Protein AF-A0A969DU16-F1 (afdb_monomer_lite)

Foldseek 3Di:
DLVCLLDVVSLPPDAAEAEADLVQCPVSSVSVVVCVVVVSYHYHHPDDPPPPPPPDPPPRDHPDQALVNLVSLLVSLVVVLVCCVVVVDVDDDDDDHDQVSVVVNVNPDPDSVVVNVVSVD

pLDDT: mean 82.69, std 13.37, range [40.31, 94.69]

Secondary structure (DSSP, 8-state):
-HHHHTSHHHHTT---EEES-GGGGTHHHHHHHHHHHTTSSEEE-PPPPTTS-TT------TT---HHHHHHHHHHHHHHHHHHHTTS-S---PPP--HHHHHHTT---S-HHHHHHHHT-

Structure (mmCIF, N/CA/C/O backbone):
data_AF-A0A969DU16-F1
#
_entry.id   AF-A0A969DU16-F1
#
loop_
_atom_site.group_PDB
_atom_site.id
_atom_site.type_symbol
_atom_site.label_atom_id
_atom_site.label_alt_id
_atom_site.label_comp_id
_atom_site.label_asym_id
_atom_site.label_entity_id
_atom_site.label_seq_id
_atom_site.pdbx_PDB_ins_code
_atom_site.Cartn_x
_atom_site.Cartn_y
_atom_site.Cartn_z
_atom_site.occupancy
_atom_site.B_iso_or_equiv
_atom_site.auth_seq_id
_atom_site.auth_comp_id
_atom_site.auth_asym_id
_atom_site.auth_atom_id
_atom_site.pdbx_PDB_model_num
ATOM 1 N N . MET A 1 1 ? 1.317 11.864 0.165 1.00 74.25 1 MET A N 1
ATOM 2 C CA . MET A 1 1 ? 1.276 11.124 1.444 1.00 74.25 1 MET A CA 1
ATOM 3 C C . MET A 1 1 ? 2.092 11.807 2.539 1.00 74.25 1 MET A C 1
ATOM 5 O O . MET A 1 1 ? 1.483 12.446 3.378 1.00 74.25 1 MET A O 1
ATOM 9 N N . ALA A 1 2 ? 3.430 11.784 2.507 1.00 71.19 2 ALA A N 1
ATOM 10 C CA . ALA A 1 2 ? 4.267 12.326 3.592 1.00 71.19 2 ALA A CA 1
ATOM 11 C C . ALA A 1 2 ? 3.947 13.781 4.002 1.00 71.19 2 ALA A C 1
ATOM 13 O O . ALA A 1 2 ? 3.849 14.082 5.184 1.00 71.19 2 ALA A O 1
ATOM 14 N N . LYS A 1 3 ? 3.688 14.674 3.034 1.00 76.06 3 LYS A N 1
ATOM 15 C CA . LYS A 1 3 ? 3.265 16.057 3.322 1.00 76.06 3 LYS A CA 1
ATOM 16 C C . LYS A 1 3 ? 1.917 16.138 4.055 1.00 76.06 3 LYS A C 1
ATOM 18 O O . LYS A 1 3 ? 1.770 16.975 4.930 1.00 76.06 3 LYS A O 1
ATOM 23 N N . ALA A 1 4 ? 0.959 15.278 3.703 1.00 80.69 4 ALA A N 1
ATOM 24 C CA . ALA A 1 4 ? -0.345 15.229 4.367 1.00 80.69 4 ALA A CA 1
ATOM 25 C C . ALA A 1 4 ? -0.210 14.702 5.802 1.00 80.69 4 ALA A C 1
ATOM 27 O O . ALA A 1 4 ? -0.784 15.274 6.714 1.00 80.69 4 ALA A O 1
ATOM 28 N N . LEU A 1 5 ? 0.631 13.683 6.014 1.00 82.56 5 LEU A N 1
ATOM 29 C CA . LEU A 1 5 ? 0.922 13.146 7.348 1.00 82.56 5 LEU A CA 1
ATOM 30 C C . LEU A 1 5 ? 1.688 14.135 8.241 1.00 82.56 5 LEU A C 1
ATOM 32 O O . LEU A 1 5 ? 1.602 14.061 9.463 1.00 82.56 5 LEU A O 1
ATOM 36 N N . GLY A 1 6 ? 2.387 15.104 7.646 1.00 82.50 6 GLY A N 1
ATOM 37 C CA . GLY A 1 6 ? 2.978 16.222 8.377 1.00 82.50 6 GLY A CA 1
ATOM 38 C C . GLY A 1 6 ? 1.951 17.163 9.021 1.00 82.50 6 GLY A C 1
ATOM 39 O O . GLY A 1 6 ? 2.298 17.841 9.984 1.00 82.50 6 GLY A O 1
ATOM 40 N N . ASP A 1 7 ? 0.703 17.195 8.540 1.00 87.06 7 ASP A N 1
ATOM 41 C CA . ASP A 1 7 ? -0.373 17.992 9.136 1.00 87.06 7 ASP A CA 1
ATOM 42 C C . ASP A 1 7 ? -0.999 17.230 10.321 1.00 87.06 7 ASP A C 1
ATOM 44 O O . ASP A 1 7 ? -1.604 16.175 10.115 1.00 87.06 7 ASP A O 1
ATOM 48 N N . PRO A 1 8 ? -0.896 17.733 11.568 1.00 85.12 8 PRO A N 1
ATOM 49 C CA . PRO A 1 8 ? -1.461 17.060 12.736 1.00 85.12 8 PRO A CA 1
ATOM 50 C C . PRO A 1 8 ? -2.964 16.802 12.626 1.00 85.12 8 PRO A C 1
ATOM 52 O O . PRO A 1 8 ? -3.445 15.820 13.183 1.00 85.12 8 PRO A O 1
ATOM 55 N N . ARG A 1 9 ? -3.707 17.630 11.879 1.00 88.94 9 ARG A N 1
ATOM 56 C CA . ARG A 1 9 ? -5.160 17.469 11.702 1.00 88.94 9 ARG A CA 1
ATOM 57 C C . ARG A 1 9 ? -5.516 16.177 10.974 1.00 88.94 9 ARG A C 1
ATOM 59 O O . ARG A 1 9 ? -6.570 15.616 11.229 1.00 88.94 9 ARG A O 1
ATOM 66 N N . VAL A 1 10 ? -4.630 15.686 10.105 1.00 85.38 10 VAL A N 1
ATOM 67 C CA . VAL A 1 10 ? -4.811 14.407 9.397 1.00 85.38 10 VAL A CA 1
ATOM 68 C C . VAL A 1 10 ? -4.650 13.220 10.347 1.00 85.38 10 VAL A C 1
ATOM 70 O O . VAL A 1 10 ? -5.205 12.162 10.093 1.00 85.38 10 VAL A O 1
ATOM 73 N N . ARG A 1 11 ? -3.905 13.396 11.443 1.00 88.38 11 ARG A N 1
ATOM 74 C CA . ARG A 1 11 ? -3.598 12.350 12.430 1.00 88.38 11 ARG A CA 1
ATOM 75 C C . ARG A 1 11 ? -4.483 12.435 13.678 1.00 88.38 11 ARG A C 1
ATOM 77 O O . ARG A 1 11 ? -4.364 11.608 14.575 1.00 88.38 11 ARG A O 1
ATOM 84 N N . GLN A 1 12 ? -5.353 13.439 13.770 1.00 88.06 12 GLN A N 1
ATOM 85 C CA . GLN A 1 12 ? -6.252 13.604 14.908 1.00 88.06 12 GLN A CA 1
ATOM 86 C C . GLN A 1 12 ? -7.403 12.601 14.834 1.00 88.06 12 GLN A C 1
ATOM 88 O O . GLN A 1 12 ? -8.166 12.593 13.875 1.00 88.06 12 GLN A O 1
ATOM 93 N N . GLY A 1 13 ? -7.542 11.780 15.877 1.00 87.75 13 GLY A N 1
ATOM 94 C CA . GLY A 1 13 ? -8.671 10.859 16.025 1.00 87.75 13 GLY A CA 1
ATOM 95 C C . GLY A 1 13 ? -8.645 9.649 15.089 1.00 87.75 13 GLY A C 1
ATOM 96 O O . GLY A 1 13 ? -9.650 8.954 14.998 1.00 87.75 13 GLY A O 1
ATOM 97 N N . VAL A 1 14 ? -7.525 9.386 14.411 1.00 91.06 14 VAL A N 1
ATOM 98 C CA . VAL A 1 14 ? -7.361 8.241 13.506 1.00 91.06 14 VAL A CA 1
ATOM 99 C C . VAL A 1 14 ? -6.041 7.529 13.771 1.00 91.06 14 VAL A C 1
ATOM 101 O O . VAL A 1 14 ? -5.038 8.165 14.097 1.00 91.06 14 VAL A O 1
ATOM 104 N N . GLN A 1 15 ? -6.027 6.208 13.604 1.00 91.88 15 GLN A N 1
ATOM 105 C CA . GLN A 1 15 ? -4.788 5.435 13.566 1.00 91.88 15 GLN A CA 1
ATOM 106 C C . GLN A 1 15 ? -4.348 5.261 12.117 1.00 91.88 15 GLN A C 1
ATOM 108 O O . GLN A 1 15 ? -5.117 4.806 11.275 1.00 91.88 15 GLN A O 1
ATOM 113 N N . ILE A 1 16 ? -3.110 5.649 11.817 1.00 92.56 16 ILE A N 1
ATOM 114 C CA . ILE A 1 16 ? -2.582 5.610 10.454 1.00 92.56 16 ILE A CA 1
ATOM 115 C C . ILE A 1 16 ? -1.461 4.587 10.372 1.00 92.56 16 ILE A C 1
ATOM 117 O O . ILE A 1 16 ? -0.418 4.737 11.010 1.00 92.56 16 ILE A O 1
ATOM 121 N N . THR A 1 17 ? -1.661 3.596 9.507 1.00 93.44 17 THR A N 1
ATOM 122 C CA . THR A 1 17 ? -0.622 2.657 9.087 1.00 93.44 17 THR A CA 1
ATOM 123 C C . THR A 1 17 ? -0.194 2.986 7.664 1.00 93.44 17 THR A C 1
ATOM 125 O O . THR A 1 17 ? -1.004 3.002 6.739 1.00 93.44 17 THR A O 1
ATOM 128 N N . VAL A 1 18 ? 1.093 3.258 7.476 1.00 91.62 18 VAL A N 1
ATOM 129 C CA . VAL A 1 18 ? 1.716 3.407 6.163 1.00 91.62 18 VAL A CA 1
ATOM 130 C C . VAL A 1 18 ? 2.244 2.044 5.743 1.00 91.62 18 VAL A C 1
ATOM 132 O O . VAL A 1 18 ? 3.177 1.531 6.355 1.00 91.62 18 VAL A O 1
ATOM 135 N N . ILE A 1 19 ? 1.665 1.467 4.690 1.00 91.38 19 ILE A N 1
ATOM 136 C CA . ILE A 1 19 ? 2.172 0.230 4.093 1.00 91.38 19 ILE A CA 1
ATOM 137 C C . ILE A 1 19 ? 3.117 0.584 2.951 1.00 91.38 19 ILE A C 1
ATOM 139 O O . ILE A 1 19 ? 2.706 1.164 1.944 1.00 91.38 19 ILE A O 1
ATOM 143 N N . GLY A 1 20 ? 4.392 0.257 3.119 1.00 88.25 20 GLY A N 1
ATOM 144 C CA . GLY A 1 20 ? 5.426 0.526 2.134 1.00 88.25 20 GLY A CA 1
ATOM 145 C C . GLY A 1 20 ? 6.782 0.780 2.763 1.00 88.25 20 GLY A C 1
ATOM 146 O O . GLY A 1 20 ? 7.018 0.469 3.922 1.00 88.25 20 GLY A O 1
ATOM 147 N N . GLU A 1 21 ? 7.678 1.368 1.980 1.00 81.19 21 GLU A N 1
ATOM 148 C CA . GLU A 1 21 ? 9.084 1.493 2.343 1.00 81.19 21 GLU A CA 1
ATOM 149 C C . GLU A 1 21 ? 9.474 2.973 2.542 1.00 81.19 21 GLU A C 1
ATOM 151 O O . GLU A 1 21 ? 9.443 3.780 1.607 1.00 81.19 21 GLU A O 1
ATOM 156 N N . ALA A 1 22 ? 9.836 3.355 3.774 1.00 71.25 22 ALA A N 1
ATOM 157 C CA . ALA A 1 22 ? 10.101 4.756 4.132 1.00 71.25 22 ALA A CA 1
ATOM 158 C C . ALA A 1 22 ? 11.332 5.344 3.424 1.00 71.25 22 ALA A C 1
ATOM 160 O O . ALA A 1 22 ? 11.361 6.545 3.136 1.00 71.25 22 ALA A O 1
ATOM 161 N N . SER A 1 23 ? 12.316 4.502 3.089 1.00 68.31 23 SER A N 1
ATOM 162 C CA . SER A 1 23 ? 13.523 4.909 2.359 1.00 68.31 23 SER A CA 1
ATOM 163 C C . SER A 1 23 ? 13.215 5.490 0.967 1.00 68.31 23 SER A C 1
ATOM 165 O O . SER A 1 23 ? 13.993 6.286 0.441 1.00 68.31 23 SER A O 1
ATOM 167 N N . LEU A 1 24 ? 12.030 5.211 0.406 1.00 68.06 24 LEU A N 1
ATOM 168 C CA . LEU A 1 24 ? 11.629 5.676 -0.931 1.00 68.06 24 LEU A CA 1
ATOM 169 C C . LEU A 1 24 ? 11.130 7.109 -0.971 1.00 68.06 24 LEU A C 1
ATOM 171 O O . LEU A 1 24 ? 10.980 7.701 -2.040 1.00 68.06 24 LEU A O 1
ATOM 175 N N . LEU A 1 25 ? 10.848 7.672 0.197 1.00 66.19 25 LEU A N 1
ATOM 176 C CA . LEU A 1 25 ? 10.200 8.969 0.317 1.00 66.19 25 LEU A CA 1
ATOM 177 C C 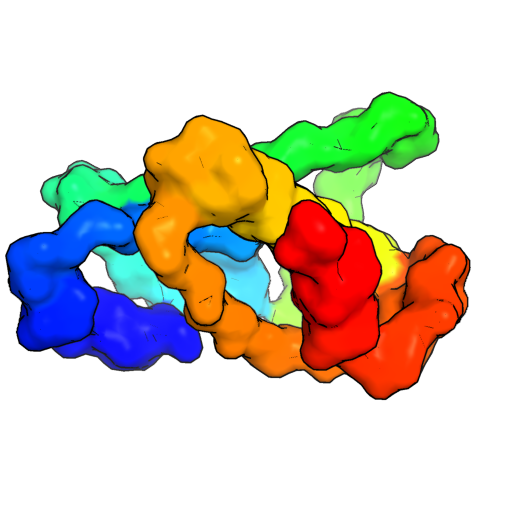. LEU A 1 25 ? 11.223 10.109 0.437 1.00 66.19 25 LEU A C 1
ATOM 179 O O . LEU A 1 25 ? 10.841 11.269 0.608 1.00 66.19 25 LEU A O 1
ATOM 183 N N . GLY A 1 26 ? 12.521 9.805 0.308 1.00 70.06 26 GLY A N 1
ATOM 184 C CA . GLY A 1 26 ? 13.610 10.783 0.333 1.00 70.06 26 GLY A CA 1
ATOM 185 C C . GLY A 1 26 ? 13.545 11.669 1.580 1.00 70.06 26 GLY A C 1
ATOM 186 O O . GLY A 1 26 ? 13.375 11.177 2.693 1.00 70.06 26 GLY A O 1
ATOM 187 N N . LYS A 1 27 ? 13.597 12.999 1.402 1.00 66.38 27 LYS A N 1
ATOM 188 C CA . LYS A 1 27 ? 13.433 13.976 2.504 1.00 66.38 27 LYS A CA 1
ATOM 189 C C . LYS A 1 27 ? 12.118 13.800 3.272 1.00 66.38 27 LYS A C 1
ATOM 191 O O . LYS A 1 27 ? 12.069 14.058 4.468 1.00 66.38 27 LYS A O 1
ATOM 196 N N . ALA A 1 28 ? 11.065 13.352 2.596 1.00 70.75 28 ALA A N 1
ATOM 197 C CA . ALA A 1 28 ? 9.768 13.108 3.210 1.00 70.75 28 ALA A CA 1
ATOM 198 C C . ALA A 1 28 ? 9.747 11.803 4.034 1.00 70.75 28 ALA A C 1
ATOM 200 O O . ALA A 1 28 ? 8.916 11.659 4.928 1.00 70.75 28 ALA A O 1
ATOM 201 N N . GLY A 1 29 ? 10.688 10.887 3.775 1.00 76.25 29 GLY A N 1
ATOM 202 C CA . GLY A 1 29 ? 10.910 9.676 4.565 1.00 76.25 29 GLY A CA 1
ATOM 203 C C . GLY A 1 29 ? 11.411 9.989 5.972 1.00 76.25 29 GLY A C 1
ATOM 204 O O . GLY A 1 29 ? 10.882 9.444 6.931 1.00 76.25 29 GLY A O 1
ATOM 205 N N . ALA A 1 30 ? 12.337 10.941 6.123 1.00 79.12 30 ALA A N 1
ATOM 206 C CA . ALA A 1 30 ? 12.829 11.357 7.440 1.00 79.12 30 ALA A CA 1
ATOM 207 C C . ALA A 1 30 ? 11.706 11.907 8.338 1.00 79.12 30 ALA A C 1
ATOM 209 O O . ALA A 1 30 ? 11.626 11.568 9.516 1.00 79.12 30 ALA A O 1
ATOM 210 N N . SER A 1 31 ? 10.798 12.711 7.775 1.00 81.75 31 SER A N 1
ATOM 211 C CA . SER A 1 31 ? 9.625 13.194 8.510 1.00 81.75 31 SER A CA 1
ATOM 212 C C . SER A 1 31 ? 8.691 12.058 8.921 1.00 81.75 31 SER A C 1
ATOM 214 O O . SER A 1 31 ? 8.140 12.112 10.010 1.00 81.75 31 SER A O 1
ATOM 216 N N . LEU A 1 32 ? 8.521 11.030 8.085 1.00 82.88 32 LEU A N 1
ATOM 217 C CA . LEU A 1 32 ? 7.704 9.867 8.436 1.00 82.88 32 LEU A CA 1
ATOM 218 C C . LEU A 1 32 ? 8.343 9.015 9.523 1.00 82.88 32 LEU A C 1
ATOM 220 O O . LEU A 1 32 ? 7.645 8.632 10.451 1.00 82.88 32 LEU A O 1
ATOM 224 N N . LEU A 1 33 ? 9.651 8.773 9.446 1.00 85.44 33 LEU A N 1
ATOM 225 C CA . LEU A 1 33 ? 10.378 8.058 10.493 1.00 85.44 33 LEU A CA 1
ATOM 226 C C . LEU A 1 33 ? 10.257 8.786 11.835 1.00 85.44 33 LEU A C 1
ATOM 228 O O . LEU A 1 33 ? 9.928 8.156 12.827 1.00 85.44 33 LEU A O 1
ATOM 232 N N . ALA A 1 34 ? 10.357 10.118 11.851 1.00 87.38 34 ALA A N 1
ATOM 233 C CA . ALA A 1 34 ? 10.133 10.892 13.071 1.00 87.38 34 ALA A CA 1
ATOM 234 C C . ALA A 1 34 ? 8.704 10.753 13.638 1.00 87.38 34 ALA A C 1
ATOM 236 O O . ALA A 1 34 ? 8.521 10.841 14.849 1.00 87.38 34 ALA A O 1
ATOM 237 N N . LEU A 1 35 ? 7.686 10.555 12.790 1.00 88.50 35 LEU A N 1
ATOM 238 C CA . LEU A 1 35 ? 6.315 10.275 13.242 1.00 88.50 35 LEU A CA 1
ATOM 239 C C . LEU A 1 35 ? 6.176 8.840 13.773 1.00 88.50 35 LEU A C 1
ATOM 241 O O . LEU A 1 35 ? 5.454 8.626 14.744 1.00 88.50 35 LEU A O 1
ATOM 245 N N . VAL A 1 36 ? 6.875 7.875 13.167 1.00 88.69 36 VAL A N 1
ATOM 24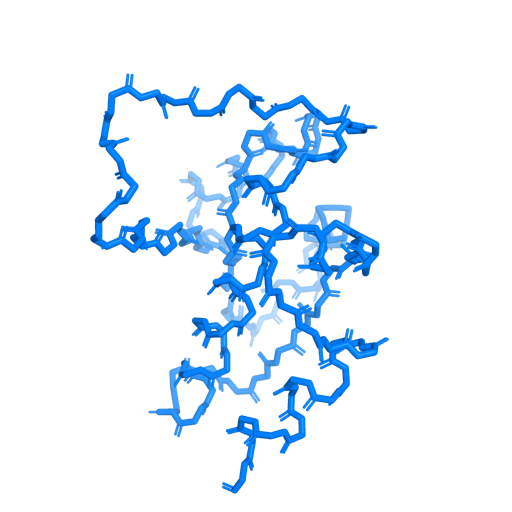6 C CA . VAL A 1 36 ? 6.955 6.489 13.658 1.00 88.69 36 VAL A CA 1
ATOM 247 C C . VAL A 1 36 ? 7.643 6.445 15.024 1.00 88.69 36 VAL A C 1
ATOM 249 O O . VAL A 1 36 ? 7.116 5.830 15.946 1.00 88.69 36 VAL A O 1
ATOM 252 N N . ASP A 1 37 ? 8.759 7.158 15.191 1.00 89.00 37 ASP A N 1
ATOM 253 C CA . ASP A 1 37 ? 9.508 7.239 16.453 1.00 89.00 37 ASP A CA 1
ATOM 254 C C . ASP A 1 37 ? 8.652 7.812 17.594 1.00 89.00 37 ASP A C 1
ATOM 256 O O . ASP A 1 37 ? 8.774 7.406 18.749 1.00 89.00 37 ASP A O 1
ATOM 260 N N . ARG A 1 38 ? 7.745 8.740 17.267 1.00 89.19 38 ARG A N 1
ATOM 261 C CA . ARG A 1 38 ? 6.769 9.318 18.206 1.00 89.19 38 ARG A CA 1
ATOM 262 C C . ARG A 1 38 ? 5.512 8.467 18.389 1.00 89.19 38 ARG A C 1
ATOM 264 O O . ARG A 1 38 ? 4.622 8.882 19.126 1.00 89.19 38 ARG A O 1
ATOM 271 N N . GLN A 1 39 ? 5.423 7.318 17.719 1.00 87.38 39 GLN A N 1
ATOM 272 C CA . GLN A 1 39 ? 4.251 6.437 17.702 1.00 87.38 39 GLN A CA 1
ATOM 273 C C . GLN A 1 39 ? 2.969 7.133 17.216 1.00 87.38 39 GLN A C 1
ATOM 275 O O . GLN A 1 39 ? 1.859 6.754 17.580 1.00 87.38 39 GLN A O 1
ATOM 280 N N . GLU A 1 40 ? 3.109 8.160 16.377 1.00 88.44 40 GLU A N 1
ATOM 281 C CA . GLU A 1 40 ? 1.974 8.885 15.799 1.00 88.44 40 GLU A CA 1
ATOM 282 C C . GLU A 1 40 ? 1.438 8.196 14.534 1.00 88.44 40 GLU A C 1
ATOM 284 O O . GLU A 1 40 ? 0.304 8.449 14.131 1.00 88.44 40 GLU A O 1
ATOM 289 N N . ILE A 1 41 ? 2.255 7.347 13.901 1.00 90.75 41 ILE A N 1
ATOM 290 C CA . ILE A 1 41 ? 1.885 6.463 12.789 1.00 90.75 41 ILE A CA 1
ATOM 291 C C . ILE A 1 41 ? 2.620 5.122 12.925 1.00 90.75 41 ILE A C 1
ATOM 293 O O . ILE A 1 41 ? 3.676 5.046 13.554 1.00 90.75 41 ILE A O 1
ATOM 297 N N . THR A 1 42 ? 2.119 4.085 12.261 1.00 91.25 42 THR A N 1
ATOM 298 C CA . THR A 1 42 ? 2.809 2.795 12.108 1.00 91.25 42 THR A CA 1
ATOM 299 C C . THR A 1 42 ? 3.352 2.660 10.687 1.00 91.25 42 THR A C 1
ATOM 301 O O . THR A 1 42 ? 2.689 3.055 9.732 1.00 91.25 42 THR A O 1
ATOM 304 N N . LEU A 1 43 ? 4.553 2.102 10.525 1.00 88.12 43 LEU A N 1
ATOM 305 C CA . LEU A 1 43 ? 5.104 1.728 9.221 1.00 88.12 43 LEU A CA 1
ATOM 306 C C . LEU A 1 43 ? 5.127 0.203 9.109 1.00 88.12 43 LEU A C 1
ATOM 308 O O . LEU A 1 43 ? 5.693 -0.469 9.968 1.00 88.12 43 LEU A O 1
ATOM 312 N N . GLN A 1 44 ? 4.537 -0.328 8.044 1.00 88.12 44 GLN A N 1
ATOM 313 C CA . GLN A 1 44 ? 4.499 -1.756 7.757 1.00 88.12 44 GLN A CA 1
ATOM 314 C C . GLN A 1 44 ? 5.098 -2.013 6.374 1.00 88.12 44 GLN A C 1
ATOM 316 O O . GLN A 1 44 ? 4.541 -1.599 5.361 1.00 88.12 44 GLN A O 1
ATOM 321 N N . SER A 1 45 ? 6.203 -2.752 6.320 1.00 78.56 45 SER A N 1
ATOM 322 C CA . SER A 1 45 ? 6.740 -3.296 5.070 1.00 78.56 45 SER A CA 1
ATOM 323 C C . SER A 1 45 ? 6.288 -4.755 4.958 1.00 78.56 45 SER A C 1
ATOM 325 O O . SER A 1 45 ? 6.773 -5.587 5.727 1.00 78.56 45 SER A O 1
ATOM 327 N N . PRO A 1 46 ? 5.349 -5.102 4.057 1.00 68.62 46 PRO A N 1
ATOM 328 C CA . PRO A 1 46 ? 4.938 -6.485 3.854 1.00 68.62 46 PRO A CA 1
ATOM 329 C C . PRO A 1 46 ? 6.143 -7.363 3.506 1.00 68.62 46 PRO A C 1
ATOM 331 O O . PRO A 1 46 ? 7.061 -6.893 2.821 1.00 68.62 46 PRO A O 1
ATOM 334 N N . PRO A 1 47 ? 6.153 -8.628 3.959 1.00 58.97 47 PRO A N 1
ATOM 335 C CA . PRO A 1 47 ? 7.228 -9.548 3.631 1.00 58.97 47 PRO A CA 1
ATOM 336 C C . PRO A 1 47 ? 7.351 -9.677 2.111 1.00 58.97 47 PRO A C 1
ATOM 338 O O . PRO A 1 47 ? 6.354 -9.799 1.398 1.00 58.97 47 PRO A O 1
ATOM 341 N N . ARG A 1 48 ? 8.591 -9.645 1.612 1.00 62.69 48 ARG A N 1
ATOM 342 C CA . ARG A 1 48 ? 8.879 -9.976 0.212 1.00 62.69 48 ARG A CA 1
ATOM 343 C C . ARG A 1 48 ? 8.428 -11.418 -0.017 1.00 62.69 48 ARG A C 1
ATOM 345 O O . ARG A 1 48 ? 8.765 -12.293 0.781 1.00 62.69 48 ARG A O 1
ATOM 352 N N . SER A 1 49 ? 7.643 -11.659 -1.061 1.00 51.41 49 SER A N 1
ATOM 353 C CA . SER A 1 49 ? 7.098 -12.982 -1.364 1.00 51.41 49 SER A CA 1
ATOM 354 C C . SER A 1 49 ? 8.219 -14.026 -1.467 1.00 51.41 49 SER A C 1
ATOM 356 O O . SER A 1 49 ? 9.278 -13.762 -2.046 1.00 51.41 49 SER A O 1
ATOM 358 N N . ALA A 1 50 ? 7.992 -15.217 -0.903 1.00 42.06 50 ALA A N 1
ATOM 359 C CA . ALA A 1 50 ? 8.947 -16.323 -0.937 1.00 42.06 50 ALA A CA 1
ATOM 360 C C . ALA A 1 50 ? 9.318 -16.667 -2.393 1.00 42.06 50 ALA A C 1
ATOM 362 O O . ALA A 1 50 ? 8.450 -16.988 -3.199 1.00 42.06 50 ALA A O 1
ATOM 363 N N . GLY A 1 51 ? 10.606 -16.555 -2.731 1.00 48.53 51 GLY A N 1
ATOM 364 C CA . GLY A 1 51 ? 11.126 -16.709 -4.098 1.00 48.53 51 GLY A CA 1
ATOM 365 C C . GLY A 1 51 ? 11.911 -15.492 -4.596 1.00 48.53 51 GLY A C 1
ATOM 366 O O . GLY A 1 51 ? 12.767 -15.629 -5.467 1.00 48.53 51 GLY A O 1
ATOM 367 N N . GLN A 1 52 ? 11.712 -14.318 -3.991 1.00 53.62 52 GLN A N 1
ATOM 368 C CA . GLN A 1 52 ? 12.638 -13.197 -4.139 1.00 53.62 52 GLN A CA 1
ATOM 369 C C . GLN A 1 52 ? 13.796 -13.411 -3.164 1.00 53.62 52 GLN A C 1
ATOM 371 O O . GLN A 1 52 ? 13.616 -13.300 -1.952 1.00 53.62 52 GLN A O 1
ATOM 376 N N . ALA A 1 53 ? 14.969 -13.785 -3.681 1.00 41.81 53 ALA A N 1
ATOM 377 C CA . ALA A 1 53 ? 16.150 -14.015 -2.859 1.00 41.81 53 ALA A CA 1
ATOM 378 C C . ALA A 1 53 ? 16.358 -12.841 -1.890 1.00 41.81 53 ALA A C 1
ATOM 380 O O . ALA A 1 53 ? 16.456 -11.684 -2.300 1.00 41.81 53 ALA A O 1
ATOM 381 N N . ALA A 1 54 ? 16.479 -13.150 -0.598 1.00 42.75 54 ALA A N 1
ATOM 382 C CA . ALA A 1 54 ? 16.799 -12.200 0.467 1.00 42.75 54 ALA A CA 1
ATOM 383 C C . ALA A 1 54 ? 18.213 -11.574 0.334 1.00 42.75 54 ALA A C 1
ATOM 385 O O . ALA A 1 54 ? 18.707 -10.970 1.279 1.00 42.75 54 ALA A O 1
ATOM 386 N N . GLY A 1 55 ? 18.876 -11.738 -0.818 1.00 40.31 55 GLY A N 1
ATOM 387 C CA . GLY A 1 55 ? 20.280 -11.396 -1.050 1.00 40.31 55 GLY A CA 1
ATOM 388 C C . GLY A 1 55 ? 20.522 -10.065 -1.757 1.00 40.31 55 GLY A C 1
ATOM 389 O O . GLY A 1 55 ? 21.587 -9.488 -1.582 1.00 40.31 55 GLY A O 1
ATOM 390 N N . GLU A 1 56 ? 19.547 -9.523 -2.488 1.00 44.88 56 GLU A N 1
ATOM 391 C CA . GLU A 1 56 ? 19.639 -8.155 -2.994 1.00 44.88 56 GLU A CA 1
ATOM 392 C C . GLU A 1 56 ? 18.580 -7.317 -2.291 1.00 44.88 56 GLU A C 1
ATOM 394 O O . GLU A 1 56 ? 17.370 -7.415 -2.529 1.00 44.88 56 GLU A O 1
ATOM 399 N N . ALA A 1 57 ? 19.026 -6.456 -1.380 1.00 52.91 57 ALA A N 1
ATOM 400 C CA . ALA A 1 57 ? 18.296 -5.232 -1.126 1.00 52.91 57 ALA A CA 1
ATOM 401 C C . ALA A 1 57 ? 18.207 -4.523 -2.479 1.00 52.91 57 ALA A C 1
ATOM 403 O O . ALA A 1 57 ? 19.156 -3.861 -2.884 1.00 52.91 57 ALA A O 1
ATOM 404 N N . ALA A 1 58 ? 17.118 -4.765 -3.220 1.00 59.91 58 ALA A N 1
ATOM 405 C CA . ALA A 1 58 ? 16.880 -4.109 -4.489 1.00 59.91 58 ALA A CA 1
ATOM 406 C C . ALA A 1 58 ? 17.110 -2.626 -4.244 1.00 59.91 58 ALA A C 1
ATOM 408 O O . ALA A 1 58 ? 16.471 -2.047 -3.366 1.00 59.91 58 ALA A O 1
ATOM 409 N N . VAL A 1 59 ? 18.104 -2.055 -4.917 1.00 65.88 59 VAL A N 1
ATOM 410 C CA . VAL A 1 59 ? 18.447 -0.655 -4.716 1.00 65.88 59 VAL A CA 1
ATOM 411 C C . VAL A 1 59 ? 17.273 0.130 -5.265 1.00 65.88 59 VAL A C 1
ATOM 413 O O . VAL A 1 59 ? 17.065 0.195 -6.477 1.00 65.88 59 VAL A O 1
ATOM 416 N N . ILE A 1 60 ? 16.451 0.661 -4.368 1.00 74.62 60 ILE A N 1
ATOM 417 C CA . ILE A 1 60 ? 15.313 1.460 -4.773 1.00 74.62 60 ILE A CA 1
ATOM 418 C C . ILE A 1 60 ? 15.756 2.915 -4.805 1.00 74.62 60 ILE A C 1
ATOM 420 O O . ILE A 1 60 ? 16.015 3.532 -3.773 1.00 74.62 60 ILE A O 1
ATOM 424 N N . CYS A 1 61 ? 15.825 3.461 -6.012 1.00 78.31 61 CYS A N 1
ATOM 425 C CA . CYS A 1 61 ? 16.164 4.854 -6.245 1.00 78.31 61 CYS A CA 1
ATOM 426 C C . CYS A 1 61 ? 14.878 5.661 -6.468 1.00 78.31 61 CYS A C 1
ATOM 428 O O . CYS A 1 61 ? 14.141 5.380 -7.419 1.00 78.31 61 CYS A O 1
ATOM 430 N N . PRO A 1 62 ? 14.585 6.678 -5.636 1.00 78.31 62 PRO A N 1
ATOM 431 C CA . PRO A 1 62 ? 13.455 7.568 -5.870 1.00 78.31 62 PRO A CA 1
ATOM 432 C C . PRO A 1 62 ? 13.481 8.157 -7.286 1.00 78.31 62 PRO A C 1
ATOM 434 O O . PRO A 1 62 ? 14.513 8.636 -7.751 1.00 78.31 62 PRO A O 1
ATOM 437 N N . GLY A 1 63 ? 12.337 8.120 -7.973 1.00 82.88 63 GLY A N 1
ATOM 438 C CA . GLY A 1 63 ? 12.209 8.595 -9.356 1.00 82.88 63 GLY A CA 1
ATOM 439 C C . GLY A 1 63 ? 12.668 7.605 -10.433 1.00 82.88 63 GLY A C 1
ATOM 440 O O . GLY A 1 63 ? 12.515 7.908 -11.613 1.00 82.88 63 GLY A O 1
ATOM 441 N N . VAL A 1 64 ? 13.170 6.424 -10.057 1.00 86.69 64 VAL A N 1
ATOM 442 C CA . VAL A 1 64 ? 13.608 5.378 -10.993 1.00 86.69 64 VAL A CA 1
ATOM 443 C C . VAL A 1 64 ? 12.772 4.116 -10.766 1.00 86.69 64 VAL A C 1
ATOM 445 O O . VAL A 1 64 ? 13.145 3.261 -9.960 1.00 86.69 64 VAL A O 1
ATOM 448 N N . PRO A 1 65 ? 11.606 3.992 -11.420 1.00 86.56 65 PRO A N 1
ATOM 449 C CA . PRO A 1 65 ? 10.773 2.817 -11.249 1.00 86.56 65 PRO A CA 1
ATOM 450 C C . PRO A 1 65 ? 11.369 1.617 -12.001 1.00 86.56 65 PRO A C 1
ATOM 452 O O . PRO A 1 65 ? 11.771 1.719 -13.158 1.00 86.56 65 PRO A O 1
ATOM 455 N N . THR A 1 66 ? 11.406 0.467 -11.335 1.00 88.94 66 THR A N 1
ATOM 456 C CA . THR A 1 66 ? 11.889 -0.823 -11.859 1.00 88.94 66 THR A CA 1
ATOM 457 C C . THR A 1 66 ? 10.839 -1.915 -11.654 1.00 88.94 66 THR A C 1
ATOM 459 O O . THR A 1 66 ? 10.018 -1.777 -10.738 1.00 88.94 66 THR A O 1
ATOM 462 N N . PRO A 1 67 ? 10.869 -3.030 -12.409 1.00 89.38 67 PRO A N 1
ATOM 463 C CA . PRO A 1 67 ? 9.934 -4.142 -12.205 1.00 89.38 67 PRO A CA 1
ATOM 464 C C . PRO A 1 67 ? 9.868 -4.605 -10.742 1.00 89.38 67 PRO A C 1
ATOM 466 O O . PRO A 1 67 ? 8.788 -4.842 -10.210 1.00 89.38 67 PRO A O 1
ATOM 46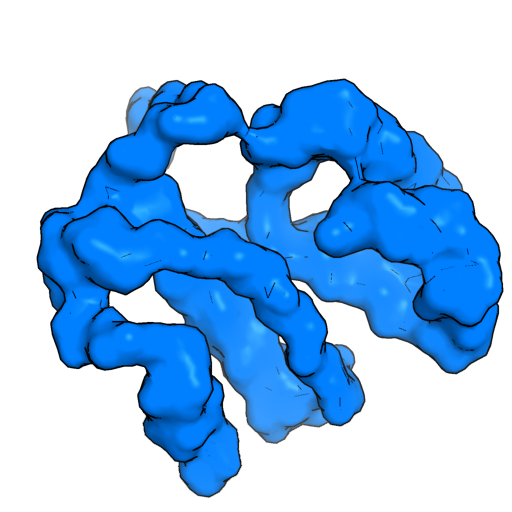9 N N . THR A 1 68 ? 10.999 -4.604 -10.030 1.00 86.62 68 THR A N 1
ATOM 470 C CA . THR A 1 68 ? 11.038 -4.904 -8.593 1.00 86.62 68 THR A CA 1
ATOM 471 C C . THR A 1 68 ? 10.212 -3.918 -7.767 1.00 86.62 68 THR A C 1
ATOM 473 O O . THR A 1 68 ? 9.415 -4.334 -6.930 1.00 86.62 68 THR A O 1
ATOM 476 N N . THR A 1 69 ? 10.338 -2.609 -8.011 1.00 86.38 69 THR A N 1
ATOM 477 C CA . THR A 1 69 ? 9.504 -1.597 -7.329 1.00 86.38 69 THR A CA 1
ATOM 478 C C . THR A 1 69 ? 8.030 -1.690 -7.717 1.00 86.38 69 THR A C 1
ATOM 480 O O . THR A 1 69 ? 7.164 -1.464 -6.873 1.00 86.38 69 THR A O 1
ATOM 483 N N . GLY A 1 70 ? 7.740 -2.081 -8.964 1.00 90.06 70 GLY A N 1
ATOM 484 C CA . GLY A 1 70 ? 6.386 -2.375 -9.426 1.00 90.06 70 GLY A CA 1
ATOM 485 C C . GLY A 1 70 ? 5.770 -3.499 -8.611 1.00 90.06 70 GLY A C 1
ATOM 486 O O . GLY A 1 70 ? 4.732 -3.295 -7.985 1.00 90.06 70 GLY A O 1
ATOM 487 N N . HIS A 1 71 ? 6.470 -4.632 -8.528 1.00 89.81 71 HIS A N 1
ATOM 488 C CA . HIS A 1 71 ? 6.059 -5.774 -7.721 1.00 89.81 71 HIS A CA 1
ATOM 489 C C . HIS A 1 71 ? 5.841 -5.395 -6.250 1.00 89.81 71 HIS A C 1
ATOM 491 O O . HIS A 1 71 ? 4.793 -5.704 -5.691 1.00 89.81 71 HIS A O 1
ATOM 497 N N . LEU A 1 72 ? 6.784 -4.671 -5.636 1.00 88.12 72 LEU A N 1
ATOM 498 C CA . LEU A 1 72 ? 6.658 -4.232 -4.243 1.00 88.12 72 LEU A CA 1
ATOM 499 C C . LEU A 1 72 ? 5.412 -3.366 -4.026 1.00 88.12 72 LEU A C 1
ATOM 501 O O . LEU A 1 72 ? 4.633 -3.636 -3.116 1.00 88.12 72 LEU A O 1
ATOM 505 N N . SER A 1 73 ? 5.187 -2.367 -4.884 1.00 89.69 73 SER A N 1
ATOM 506 C CA . SER A 1 73 ? 4.013 -1.493 -4.772 1.00 89.69 73 SER A CA 1
ATOM 507 C C . SER A 1 73 ? 2.685 -2.230 -4.966 1.00 89.69 73 SER A C 1
ATOM 509 O O . SER A 1 73 ? 1.701 -1.885 -4.312 1.00 89.69 73 SER A O 1
ATOM 511 N N . PHE A 1 74 ? 2.661 -3.269 -5.806 1.00 91.62 74 PHE A N 1
ATOM 512 C CA . PHE A 1 74 ? 1.504 -4.149 -5.944 1.00 91.62 74 PHE A CA 1
ATOM 513 C C . PHE A 1 74 ? 1.261 -4.952 -4.657 1.00 91.62 74 PHE A C 1
ATOM 515 O O . PHE A 1 74 ? 0.149 -4.949 -4.132 1.00 91.62 74 PHE A O 1
ATOM 522 N N . CYS A 1 75 ? 2.306 -5.557 -4.082 1.00 90.25 75 CYS A N 1
ATOM 523 C CA . CYS A 1 75 ? 2.209 -6.289 -2.815 1.00 90.25 75 CYS A CA 1
ATOM 524 C C . CYS A 1 75 ? 1.755 -5.398 -1.647 1.00 90.25 75 CYS A C 1
ATOM 526 O O . CYS A 1 75 ? 1.011 -5.851 -0.779 1.00 90.25 75 CYS A O 1
ATOM 528 N N . TRP A 1 76 ? 2.158 -4.125 -1.620 1.00 91.94 76 TRP A N 1
ATOM 529 C CA . TRP A 1 76 ? 1.682 -3.169 -0.614 1.00 91.94 76 TRP A CA 1
ATOM 530 C C . TRP A 1 76 ? 0.186 -2.897 -0.731 1.00 91.94 76 TRP A C 1
ATOM 532 O O . TRP A 1 76 ? -0.504 -2.869 0.287 1.00 91.94 76 TRP A O 1
ATOM 542 N N . LEU A 1 77 ? -0.322 -2.744 -1.956 1.00 93.12 77 LEU A N 1
ATOM 543 C CA . LEU A 1 77 ? -1.755 -2.576 -2.179 1.00 93.12 77 LEU A CA 1
ATOM 544 C C . LEU A 1 77 ? -2.533 -3.831 -1.763 1.00 93.12 77 LEU A C 1
ATOM 546 O O . LEU A 1 77 ? -3.527 -3.713 -1.057 1.00 93.12 77 LEU A O 1
ATOM 550 N N . GLN A 1 78 ? -2.046 -5.019 -2.127 1.00 92.44 78 GLN A N 1
ATOM 551 C CA . GLN A 1 78 ? -2.648 -6.296 -1.725 1.00 92.44 78 GLN A CA 1
ATOM 552 C C . GLN A 1 78 ? -2.703 -6.453 -0.197 1.00 92.44 78 GLN A C 1
ATOM 554 O O . GLN A 1 78 ? -3.734 -6.833 0.351 1.00 92.44 78 GLN A O 1
ATOM 559 N N . ALA A 1 79 ? -1.631 -6.089 0.512 1.00 92.44 79 ALA A N 1
ATOM 560 C CA . ALA A 1 79 ? -1.614 -6.112 1.974 1.00 92.44 79 ALA A CA 1
ATOM 561 C C . ALA A 1 79 ? -2.613 -5.115 2.593 1.00 92.44 79 ALA A C 1
ATOM 563 O O . ALA A 1 79 ? -3.275 -5.448 3.574 1.00 92.44 79 ALA A O 1
ATOM 564 N N . ALA A 1 80 ? -2.752 -3.914 2.016 1.00 93.81 80 ALA A N 1
ATOM 565 C CA . ALA A 1 80 ? -3.743 -2.932 2.460 1.00 93.81 80 ALA A CA 1
ATOM 566 C C . ALA A 1 80 ? -5.178 -3.444 2.269 1.00 93.81 80 ALA A C 1
ATOM 568 O O . ALA A 1 80 ? -6.003 -3.318 3.170 1.00 93.81 80 ALA A O 1
ATOM 569 N N . ILE A 1 81 ? -5.454 -4.061 1.117 1.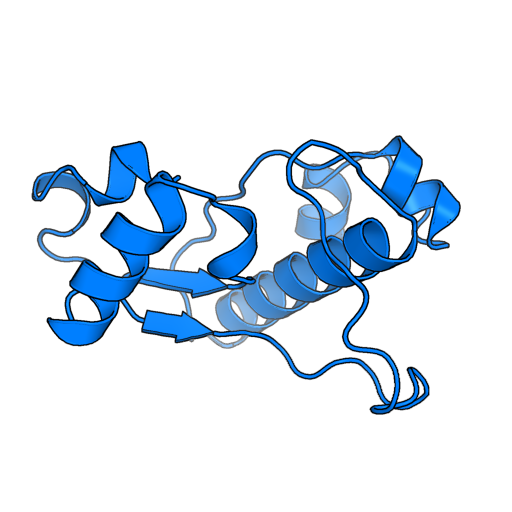00 93.88 81 ILE A N 1
ATOM 570 C CA . ILE A 1 81 ? -6.749 -4.669 0.797 1.00 93.88 81 ILE A CA 1
ATOM 571 C C . ILE A 1 81 ? -7.072 -5.798 1.777 1.00 93.88 81 ILE A C 1
ATOM 573 O O . ILE A 1 81 ? -8.139 -5.788 2.384 1.00 93.88 81 ILE A O 1
ATOM 577 N N . ALA A 1 82 ? -6.137 -6.724 2.004 1.00 92.69 82 ALA A N 1
ATOM 578 C CA . ALA A 1 82 ? -6.326 -7.818 2.954 1.00 92.69 82 ALA A CA 1
ATOM 579 C C . ALA A 1 82 ? -6.606 -7.309 4.379 1.00 92.69 82 ALA A C 1
ATOM 581 O O . ALA A 1 82 ? -7.488 -7.825 5.067 1.00 92.69 82 ALA A O 1
ATOM 582 N N . GLY A 1 83 ? -5.896 -6.265 4.816 1.00 93.50 83 GLY A N 1
ATOM 583 C CA . GLY A 1 83 ? -6.163 -5.622 6.101 1.00 93.50 83 GLY A CA 1
ATOM 584 C C . GLY A 1 83 ? -7.557 -4.988 6.168 1.00 93.50 83 GLY A C 1
ATOM 585 O O . GLY A 1 83 ? -8.239 -5.121 7.178 1.00 93.50 83 GLY A O 1
ATOM 586 N N . ALA A 1 84 ? -8.035 -4.371 5.087 1.00 94.06 84 ALA A N 1
ATOM 587 C CA . ALA A 1 84 ? -9.388 -3.815 5.055 1.00 94.06 84 ALA A CA 1
ATOM 588 C C . ALA A 1 84 ? -10.470 -4.908 5.113 1.00 94.06 84 ALA A C 1
ATOM 590 O O . ALA A 1 84 ? -11.386 -4.824 5.927 1.00 94.06 84 ALA A O 1
ATOM 591 N N . ILE A 1 85 ? -10.326 -5.980 4.327 1.00 93.75 85 ILE A N 1
ATOM 592 C CA . ILE A 1 85 ? -11.266 -7.119 4.317 1.00 93.75 85 ILE A CA 1
ATOM 593 C C . ILE A 1 85 ? -11.353 -7.789 5.693 1.00 93.75 85 ILE A C 1
ATOM 595 O O . ILE A 1 85 ? -12.426 -8.192 6.133 1.00 93.75 85 ILE A O 1
ATOM 599 N N . THR A 1 86 ? -10.220 -7.911 6.387 1.00 93.88 86 THR A N 1
ATOM 600 C CA . THR A 1 86 ? -10.155 -8.543 7.714 1.00 93.88 86 THR A CA 1
ATOM 601 C C . THR A 1 86 ? -10.594 -7.619 8.855 1.00 93.88 86 THR A C 1
ATOM 603 O O . THR A 1 86 ? -10.565 -8.033 10.013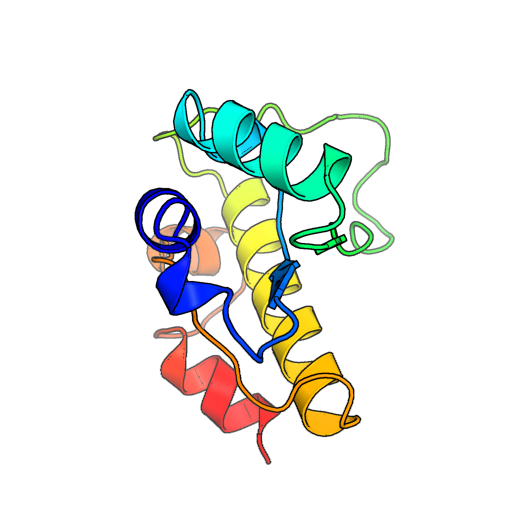 1.00 93.88 86 THR A O 1
ATOM 606 N N . GLY A 1 87 ? -11.015 -6.384 8.555 1.00 93.94 87 GLY A N 1
ATOM 607 C CA . GLY A 1 87 ? -11.414 -5.389 9.553 1.00 93.94 87 GLY A CA 1
ATOM 608 C C . GLY A 1 87 ? -10.241 -4.784 10.330 1.00 93.94 87 GLY A C 1
ATOM 609 O O . GLY A 1 87 ? -10.454 -4.139 11.352 1.00 93.94 87 GLY A O 1
ATOM 610 N N . GLN A 1 88 ? -9.003 -4.984 9.869 1.00 94.50 88 GLN A N 1
ATOM 611 C CA . GLN A 1 88 ? -7.819 -4.337 10.434 1.00 94.50 88 GLN A CA 1
ATOM 612 C C . GLN A 1 88 ? -7.750 -2.849 10.059 1.00 94.50 88 GLN A C 1
ATOM 614 O O . GLN A 1 88 ? -7.211 -2.053 10.828 1.00 94.50 88 GLN A O 1
ATOM 619 N N . PHE A 1 89 ? -8.278 -2.471 8.889 1.00 94.38 89 PHE A N 1
ATOM 620 C CA . PHE A 1 89 ? -8.310 -1.087 8.414 1.00 94.38 89 PHE A CA 1
ATOM 621 C C . PHE A 1 89 ? -9.725 -0.670 8.010 1.00 94.38 89 PHE A C 1
ATOM 623 O O . PHE A 1 89 ? -10.371 -1.356 7.224 1.00 94.38 89 PHE A O 1
ATOM 630 N N . ASP A 1 90 ? -10.167 0.502 8.467 1.00 94.69 90 ASP A N 1
ATOM 631 C CA . ASP A 1 90 ? -11.477 1.057 8.093 1.00 94.69 90 ASP A CA 1
ATOM 632 C C . ASP A 1 90 ? -11.488 1.665 6.680 1.00 94.69 90 ASP A C 1
ATOM 634 O O . ASP A 1 90 ? -12.535 1.787 6.047 1.00 94.69 90 ASP A O 1
ATOM 638 N N . ALA A 1 91 ? -10.323 2.099 6.186 1.00 92.62 91 ALA A N 1
ATOM 639 C CA . ALA A 1 91 ? -10.185 2.760 4.893 1.00 92.62 91 ALA A CA 1
ATOM 640 C C . ALA A 1 91 ? -8.772 2.614 4.316 1.00 92.62 91 ALA A C 1
ATOM 642 O O . ALA A 1 91 ? -7.785 2.496 5.043 1.00 92.62 91 ALA A O 1
ATOM 643 N N . ILE A 1 92 ? -8.675 2.705 2.987 1.00 93.62 92 ILE A N 1
ATOM 644 C CA . ILE A 1 92 ? -7.409 2.699 2.249 1.00 93.62 92 ILE A CA 1
ATOM 645 C C . ILE A 1 92 ? -7.245 4.035 1.526 1.00 93.62 92 ILE A C 1
ATOM 647 O O . ILE A 1 92 ? -8.137 4.487 0.811 1.00 93.62 92 ILE A O 1
ATOM 651 N N . VAL A 1 93 ? -6.065 4.642 1.663 1.00 91.81 93 VAL A N 1
ATOM 652 C CA . VAL A 1 93 ? -5.647 5.801 0.867 1.00 91.81 93 VAL A CA 1
ATOM 653 C C . VAL A 1 93 ? -4.418 5.410 0.060 1.00 91.81 93 VAL A C 1
ATOM 655 O O . VAL A 1 93 ? -3.374 5.091 0.628 1.00 91.81 93 VAL A O 1
ATOM 658 N N . THR A 1 94 ? -4.517 5.443 -1.268 1.00 90.62 94 THR A N 1
ATOM 659 C CA . THR A 1 94 ? -3.413 5.039 -2.143 1.00 90.62 94 THR A CA 1
ATOM 660 C C . THR A 1 94 ? -2.515 6.214 -2.536 1.00 90.62 94 THR A C 1
ATOM 662 O O . THR A 1 94 ? -2.956 7.337 -2.788 1.00 90.62 94 THR A O 1
ATOM 665 N N . GLY A 1 95 ? -1.206 5.954 -2.591 1.00 86.69 95 GLY A N 1
ATOM 666 C CA . GLY A 1 95 ? -0.253 6.811 -3.296 1.00 86.69 95 GLY A CA 1
ATOM 667 C C . GLY A 1 95 ? -0.251 6.537 -4.808 1.00 86.69 95 GLY A C 1
ATOM 668 O O . GLY A 1 95 ? -0.806 5.526 -5.248 1.00 86.69 95 GLY A O 1
ATOM 669 N N . PRO A 1 96 ? 0.393 7.403 -5.614 1.00 83.69 96 PRO A N 1
ATOM 670 C CA . PRO A 1 96 ? 0.519 7.182 -7.052 1.00 83.69 96 PRO A CA 1
ATOM 671 C C . PRO A 1 96 ? 1.320 5.908 -7.360 1.00 83.69 96 PRO A C 1
ATOM 673 O O . PRO A 1 96 ? 2.302 5.610 -6.680 1.00 83.69 96 PRO A O 1
ATOM 676 N N . ILE A 1 97 ? 0.929 5.199 -8.423 1.00 86.00 97 ILE A N 1
ATOM 677 C CA . ILE A 1 97 ? 1.624 4.012 -8.950 1.00 86.00 97 ILE A CA 1
ATOM 678 C C . ILE A 1 97 ? 2.089 4.219 -10.392 1.00 86.00 97 ILE A C 1
ATOM 680 O O . ILE A 1 97 ? 1.511 5.006 -11.143 1.00 86.00 97 ILE A O 1
ATOM 684 N N . ALA A 1 98 ? 3.091 3.445 -10.806 1.00 88.12 98 ALA A N 1
ATOM 685 C CA . ALA A 1 98 ? 3.530 3.367 -12.194 1.00 88.12 98 ALA A CA 1
ATOM 686 C C . ALA A 1 98 ? 2.971 2.099 -12.864 1.00 88.12 98 ALA A C 1
ATOM 688 O O . ALA A 1 98 ? 3.572 1.030 -12.784 1.00 88.12 98 ALA A O 1
ATOM 689 N N . LYS A 1 99 ? 1.828 2.227 -13.551 1.00 90.69 99 LYS A N 1
ATOM 690 C CA . LYS A 1 99 ? 1.126 1.113 -14.229 1.00 90.69 99 LYS A CA 1
ATOM 691 C C . LYS A 1 99 ? 2.012 0.353 -15.222 1.00 90.69 99 LYS A C 1
ATOM 693 O O . LYS A 1 99 ? 2.006 -0.869 -15.261 1.00 90.69 99 LYS A O 1
ATOM 698 N N . SER A 1 100 ? 2.837 1.073 -15.985 1.00 91.06 100 SER A N 1
ATOM 699 C CA . SER A 1 100 ? 3.792 0.465 -16.922 1.00 91.06 100 SER A CA 1
ATOM 700 C C . SER A 1 100 ? 4.766 -0.491 -16.233 1.00 91.06 100 SER A C 1
ATOM 702 O O . SER A 1 100 ? 5.191 -1.475 -16.827 1.00 91.06 100 SER A O 1
ATOM 704 N N . VAL A 1 101 ? 5.104 -0.214 -14.976 1.00 91.12 101 VAL A N 1
ATOM 705 C CA . VAL A 1 101 ? 6.071 -0.985 -14.195 1.00 91.12 101 VAL A CA 1
ATOM 706 C C . VAL A 1 101 ? 5.387 -2.157 -13.489 1.00 91.12 101 VAL A C 1
ATOM 708 O O . VAL A 1 101 ? 6.027 -3.176 -13.259 1.00 91.12 101 VAL A O 1
ATOM 711 N N . TRP A 1 102 ? 4.082 -2.060 -13.213 1.00 92.88 102 TRP A N 1
ATOM 712 C CA . TRP A 1 102 ? 3.256 -3.215 -12.843 1.00 92.88 102 TRP A CA 1
ATOM 713 C C . TRP A 1 102 ? 3.198 -4.244 -13.969 1.00 92.88 102 TRP A C 1
ATOM 715 O O . TRP A 1 102 ? 3.533 -5.399 -13.725 1.00 92.88 102 TRP A O 1
ATOM 725 N N . HIS A 1 103 ? 2.906 -3.823 -15.203 1.00 92.25 103 HIS A N 1
ATOM 726 C CA . HIS A 1 103 ? 2.914 -4.730 -16.358 1.00 92.25 103 HIS A CA 1
ATOM 727 C C . HIS A 1 103 ? 4.286 -5.399 -16.543 1.00 92.25 103 HIS A C 1
ATOM 729 O O . HIS A 1 103 ? 4.382 -6.612 -16.689 1.00 92.25 103 HIS A O 1
ATOM 735 N N . GLN A 1 104 ? 5.381 -4.634 -16.447 1.00 90.56 104 GLN A N 1
ATOM 736 C CA . GLN A 1 104 ? 6.739 -5.200 -16.513 1.00 90.56 104 GLN A CA 1
ATOM 737 C C . GLN A 1 104 ? 7.049 -6.179 -15.368 1.00 90.56 104 GLN A C 1
ATOM 739 O O . GLN A 1 104 ? 7.920 -7.032 -15.511 1.00 90.56 104 GLN A O 1
ATOM 744 N N . ALA A 1 105 ? 6.364 -6.044 -14.232 1.00 89.56 105 ALA A N 1
ATOM 745 C CA . ALA A 1 105 ? 6.473 -6.932 -13.082 1.00 89.56 105 ALA A CA 1
ATOM 746 C C . ALA A 1 105 ? 5.537 -8.155 -13.158 1.00 89.56 105 ALA A C 1
ATOM 748 O O . ALA A 1 105 ? 5.514 -8.941 -12.211 1.00 89.56 105 ALA A O 1
ATOM 749 N N . GLY A 1 106 ? 4.783 -8.317 -14.254 1.00 92.38 106 GLY A N 1
ATOM 750 C CA . GLY A 1 106 ? 3.828 -9.411 -14.458 1.00 92.38 106 GLY A CA 1
ATOM 751 C C . GLY A 1 106 ? 2.440 -9.171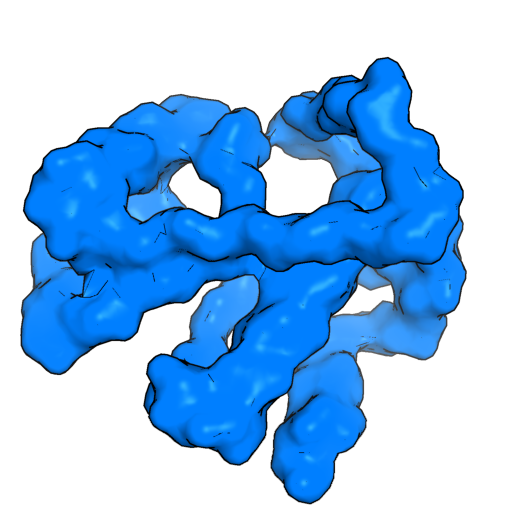 -13.857 1.00 92.38 106 GLY A C 1
ATOM 752 O O . GLY A 1 106 ? 1.674 -10.119 -13.716 1.00 92.38 106 GLY A O 1
ATOM 753 N N . HIS A 1 107 ? 2.117 -7.930 -13.482 1.00 91.38 107 HIS A N 1
ATOM 754 C CA . HIS A 1 107 ? 0.821 -7.548 -12.915 1.00 91.38 107 HIS A CA 1
ATOM 755 C C . HIS A 1 107 ? -0.010 -6.795 -13.954 1.00 91.38 107 HIS A C 1
ATOM 757 O O . HIS A 1 107 ? 0.076 -5.569 -14.047 1.00 91.38 107 HIS A O 1
ATOM 763 N N . ASP A 1 108 ? -0.819 -7.525 -14.721 1.00 92.06 108 ASP A N 1
ATOM 764 C CA . ASP A 1 108 ? -1.618 -7.002 -15.839 1.00 92.06 108 ASP A CA 1
ATOM 765 C C . ASP A 1 108 ? -2.928 -6.348 -15.383 1.00 92.06 108 ASP A C 1
ATOM 767 O O . ASP A 1 108 ? -4.030 -6.788 -15.708 1.00 92.06 108 ASP A O 1
ATOM 771 N N . TYR A 1 109 ? -2.796 -5.259 -14.623 1.00 91.12 109 TYR A N 1
ATOM 772 C CA . TYR A 1 109 ? -3.923 -4.440 -14.189 1.00 91.12 109 TYR A CA 1
ATOM 773 C C . TYR A 1 109 ? -3.894 -3.057 -14.841 1.00 91.12 109 TYR A C 1
ATOM 775 O O . TYR A 1 109 ? -2.881 -2.354 -14.769 1.00 91.12 109 TYR A O 1
ATOM 783 N N . PRO A 1 110 ? -5.031 -2.579 -15.377 1.00 88.94 110 PRO A N 1
ATOM 784 C CA . PRO A 1 110 ? -5.116 -1.243 -15.958 1.00 88.94 110 PRO A CA 1
ATOM 785 C C . PRO A 1 110 ? -4.979 -0.127 -14.909 1.00 88.94 110 PRO A C 1
ATOM 787 O O . PRO A 1 110 ? -4.715 1.024 -15.276 1.00 88.94 110 PRO A O 1
ATOM 790 N N . GLY A 1 111 ? -5.116 -0.424 -13.612 1.00 89.31 111 GLY A N 1
ATOM 791 C CA . GLY A 1 111 ? -4.960 0.544 -12.532 1.00 89.31 111 GLY A CA 1
ATOM 792 C C . GLY A 1 111 ? -5.216 -0.018 -11.132 1.00 89.31 111 GLY A C 1
ATOM 793 O O . GLY A 1 111 ? -5.485 -1.198 -10.943 1.00 89.31 111 GLY A O 1
ATOM 794 N N . GLN A 1 112 ? -5.098 0.863 -10.129 1.00 90.44 112 GLN A N 1
ATOM 795 C CA . GLN A 1 112 ? -5.371 0.525 -8.724 1.00 90.44 112 GLN A CA 1
ATOM 796 C C . GLN A 1 112 ? -6.853 0.254 -8.479 1.00 90.44 112 GLN A C 1
ATOM 798 O O . GLN A 1 112 ? -7.177 -0.562 -7.626 1.00 90.44 112 GLN A O 1
ATOM 803 N N . THR A 1 113 ? -7.738 0.946 -9.202 1.00 90.19 113 THR A N 1
ATOM 804 C CA . THR A 1 113 ? -9.189 0.805 -9.060 1.00 90.19 113 THR A CA 1
ATOM 805 C C . THR A 1 113 ? -9.627 -0.623 -9.343 1.00 90.19 113 THR A C 1
ATOM 807 O O . THR A 1 113 ? -10.448 -1.161 -8.613 1.00 90.19 113 THR A O 1
ATOM 810 N N . GLU A 1 114 ? -9.050 -1.254 -10.361 1.00 92.19 114 GLU A N 1
ATOM 811 C CA . GLU A 1 114 ? -9.393 -2.614 -10.761 1.00 92.19 114 GLU A CA 1
ATOM 812 C C . GLU A 1 114 ? -8.872 -3.646 -9.758 1.00 92.19 114 GLU A C 1
ATOM 814 O O . GLU A 1 114 ? -9.608 -4.557 -9.398 1.00 92.19 114 GLU A O 1
ATOM 819 N N . VAL A 1 115 ? -7.669 -3.444 -9.210 1.00 91.25 115 VAL A N 1
ATOM 820 C CA . VAL A 1 115 ? -7.147 -4.281 -8.113 1.00 91.25 115 VAL A CA 1
ATOM 821 C C . VAL A 1 115 ? -8.019 -4.160 -6.859 1.00 91.25 115 VAL A C 1
ATOM 823 O O . VAL A 1 115 ? -8.319 -5.156 -6.209 1.00 91.25 115 VAL A O 1
ATOM 826 N N . LEU A 1 116 ? -8.434 -2.936 -6.514 1.00 90.44 116 LEU A N 1
ATOM 827 C CA . LEU A 1 116 ? -9.322 -2.680 -5.379 1.00 90.44 116 LEU A CA 1
ATOM 828 C C . LEU A 1 116 ? -10.697 -3.319 -5.587 1.00 90.44 116 LEU A C 1
ATOM 830 O O . LEU A 1 116 ? -11.221 -3.914 -4.656 1.00 90.44 116 LEU A O 1
ATOM 834 N N . ALA A 1 117 ? -11.267 -3.207 -6.788 1.00 90.44 117 ALA A N 1
ATOM 835 C CA . ALA A 1 117 ? -12.565 -3.788 -7.114 1.00 90.44 117 ALA A CA 1
ATOM 836 C C . ALA A 1 117 ? -12.540 -5.322 -7.057 1.00 90.44 117 ALA A C 1
ATOM 838 O O . ALA A 1 117 ? -13.483 -5.916 -6.547 1.00 90.44 117 ALA A O 1
ATOM 839 N N . GLU A 1 118 ? -11.468 -5.953 -7.544 1.00 90.06 118 GLU A N 1
ATOM 840 C CA . GLU A 1 118 ? -11.294 -7.406 -7.450 1.00 90.06 118 GLU A CA 1
ATOM 841 C C . GLU A 1 118 ? -11.126 -7.865 -5.997 1.00 90.06 118 GLU A C 1
ATOM 843 O O . GLU A 1 118 ? -11.726 -8.853 -5.579 1.00 90.06 118 GLU A O 1
ATOM 848 N N . GLY A 1 119 ? -10.332 -7.136 -5.212 1.00 82.62 119 GLY A N 1
ATOM 849 C CA . GLY A 1 119 ? -10.055 -7.497 -3.827 1.00 82.62 119 GLY A CA 1
ATOM 850 C C . GLY A 1 119 ? -11.199 -7.209 -2.852 1.00 82.62 119 GLY A C 1
ATOM 851 O O . GLY A 1 119 ? -11.339 -7.926 -1.872 1.00 82.62 119 GLY A O 1
ATOM 852 N N . ALA A 1 120 ? -12.029 -6.196 -3.100 1.00 76.44 120 ALA A N 1
ATOM 853 C CA . ALA A 1 120 ? -13.129 -5.800 -2.213 1.00 76.44 120 ALA A CA 1
ATOM 854 C C . ALA A 1 120 ? -14.416 -6.641 -2.369 1.00 76.44 120 ALA A C 1
ATOM 856 O O . ALA A 1 120 ? -15.456 -6.205 -1.878 1.00 76.44 120 ALA A O 1
ATOM 857 N N . GLY A 1 121 ? -14.340 -7.773 -3.084 1.00 58.09 121 GLY A N 1
ATOM 858 C CA . GLY A 1 121 ? -15.467 -8.640 -3.457 1.00 58.09 121 GLY A CA 1
ATOM 859 C C . GLY A 1 121 ? -16.480 -8.929 -2.354 1.00 58.09 121 GLY A C 1
ATOM 860 O O . GLY A 1 121 ? -16.061 -9.236 -1.216 1.00 58.09 121 GLY A O 1
#

Radius of gyration: 14.73 Å; chains: 1; bounding box: 36×35×35 Å

Sequence (121 aa):
MAKALGDPRVRQGVQITVIGEASLLGKAGASLLALVDRQEITLQSPPRSAGQAAGEAAVICPGVPTPTTGHLSFCWLQAAIAGAITGQFDAIVTGPIAKSVWHQAGHDYPGQTEVLAEGAG